Protein AF-A0A7I4YQW4-F1 (afdb_monomer_lite)

Structure (mmCIF, N/CA/C/O backbone):
data_AF-A0A7I4YQW4-F1
#
_entry.id   AF-A0A7I4YQW4-F1
#
loop_
_atom_site.group_PDB
_atom_site.id
_atom_site.type_symbol
_atom_site.label_atom_id
_atom_site.label_alt_id
_atom_site.label_comp_id
_atom_site.label_asym_id
_atom_site.label_entity_id
_atom_site.label_seq_id
_atom_site.pdbx_PDB_ins_code
_atom_site.Cartn_x
_atom_site.Cartn_y
_atom_site.Cartn_z
_atom_site.occupancy
_atom_site.B_iso_or_equiv
_atom_site.auth_seq_id
_atom_site.auth_comp_id
_atom_site.auth_asym_id
_atom_site.auth_atom_id
_atom_site.pdbx_PDB_model_num
ATOM 1 N N . MET A 1 1 ? -18.182 -17.517 -48.035 1.00 50.91 1 MET A N 1
ATOM 2 C CA . MET A 1 1 ? -16.935 -16.968 -47.469 1.00 50.91 1 MET A CA 1
ATOM 3 C C . MET A 1 1 ? -16.771 -17.620 -46.116 1.00 50.91 1 MET A C 1
ATOM 5 O O . MET A 1 1 ? -17.576 -17.350 -45.236 1.00 50.91 1 MET A O 1
ATOM 9 N N . GLU A 1 2 ? -15.862 -18.582 -46.012 1.00 59.91 2 GLU A N 1
ATOM 10 C CA . GLU A 1 2 ? -15.669 -19.365 -44.791 1.00 59.91 2 GLU A CA 1
ATOM 11 C C . GLU A 1 2 ? -14.826 -18.542 -43.813 1.00 59.91 2 GLU A C 1
ATOM 13 O O . GLU A 1 2 ? -13.668 -18.233 -44.095 1.00 59.91 2 GLU A O 1
ATOM 18 N N . GLU A 1 3 ? -15.416 -18.113 -42.694 1.00 64.88 3 GLU A N 1
ATOM 19 C CA . GLU A 1 3 ? -14.637 -17.549 -41.592 1.00 64.88 3 GLU A CA 1
ATOM 20 C C . GLU A 1 3 ? -13.684 -18.644 -41.092 1.00 64.88 3 GLU A C 1
ATOM 22 O O . GLU A 1 3 ? -14.117 -19.727 -40.696 1.00 64.88 3 GLU A O 1
ATOM 27 N N . SER A 1 4 ? -12.372 -18.392 -41.144 1.00 76.56 4 SER A N 1
ATOM 28 C CA . SER A 1 4 ? -11.372 -19.343 -40.653 1.00 76.56 4 SER A CA 1
ATOM 29 C C . SER A 1 4 ? -11.652 -19.667 -39.183 1.00 76.56 4 SER A C 1
ATOM 31 O O . SER A 1 4 ? -11.997 -18.773 -38.413 1.00 76.56 4 SER A O 1
ATOM 33 N N . GLY A 1 5 ? -11.470 -20.921 -38.751 1.00 77.75 5 GLY A N 1
ATOM 34 C CA . GLY A 1 5 ? -11.775 -21.337 -37.370 1.00 77.75 5 GLY A CA 1
ATOM 35 C C . GLY A 1 5 ? -11.110 -20.473 -36.283 1.00 77.75 5 GLY A C 1
ATOM 36 O O . GLY A 1 5 ? -11.650 -20.315 -35.191 1.00 77.75 5 GLY A O 1
ATOM 37 N N . SER A 1 6 ? -9.989 -19.824 -36.611 1.00 75.06 6 SER A N 1
ATOM 38 C CA . SER A 1 6 ? -9.320 -18.815 -35.781 1.00 75.06 6 SER A CA 1
ATOM 39 C C . SER A 1 6 ? -10.154 -17.549 -35.527 1.00 75.06 6 SER A C 1
ATOM 41 O O . SER A 1 6 ? -10.113 -17.003 -34.427 1.00 75.06 6 SER A O 1
ATOM 43 N N . GLN A 1 7 ? -10.935 -17.088 -36.506 1.00 79.69 7 GLN A N 1
ATOM 44 C CA . GLN A 1 7 ? -11.809 -15.918 -36.374 1.00 79.69 7 GLN A CA 1
ATOM 45 C C . GLN A 1 7 ? -13.004 -16.215 -35.470 1.00 79.69 7 GLN A C 1
ATOM 47 O O . GLN A 1 7 ? -13.362 -15.384 -34.636 1.00 79.69 7 GLN A O 1
ATOM 52 N N . ILE A 1 8 ? -13.561 -17.423 -35.565 1.00 85.44 8 ILE A N 1
ATOM 53 C CA . ILE A 1 8 ? -14.645 -17.883 -34.689 1.00 85.44 8 ILE A CA 1
ATOM 54 C C . ILE A 1 8 ? -14.143 -17.972 -33.243 1.00 85.44 8 ILE A C 1
ATOM 56 O O . ILE A 1 8 ? -14.803 -17.481 -32.328 1.00 85.44 8 ILE A O 1
ATOM 60 N N . LEU A 1 9 ? -12.936 -18.514 -33.035 1.00 83.62 9 LEU A N 1
ATOM 61 C CA . LEU A 1 9 ? -12.317 -18.585 -31.709 1.00 83.62 9 LEU A CA 1
ATOM 62 C C . LEU A 1 9 ? -12.083 -17.192 -31.107 1.00 83.62 9 LEU A C 1
ATOM 64 O O . LEU A 1 9 ? -12.378 -16.970 -29.936 1.00 83.62 9 LEU A O 1
ATOM 68 N N . MET A 1 10 ? -11.603 -16.240 -31.913 1.00 84.81 10 MET A N 1
ATOM 69 C CA . MET A 1 10 ? -11.391 -14.855 -31.482 1.00 84.81 10 MET A CA 1
ATOM 70 C C . MET A 1 10 ? -12.702 -14.150 -31.128 1.00 84.81 10 MET A C 1
ATOM 72 O O . MET A 1 10 ? -12.760 -13.463 -30.112 1.00 84.81 10 MET A O 1
ATOM 76 N N . ARG A 1 11 ? -13.766 -14.356 -31.914 1.00 84.62 11 ARG A N 1
ATOM 77 C CA . ARG A 1 11 ? -15.108 -13.816 -31.637 1.00 84.62 11 ARG A CA 1
ATOM 78 C C . ARG A 1 11 ? -15.682 -14.381 -30.340 1.00 84.62 11 ARG A C 1
ATOM 80 O O . ARG A 1 11 ? -16.186 -13.616 -29.522 1.00 84.62 11 ARG A O 1
ATOM 87 N N . LEU A 1 12 ? -15.560 -15.692 -30.129 1.00 86.75 12 LEU A N 1
ATOM 88 C CA . LEU A 1 12 ? -16.015 -16.359 -28.906 1.00 86.75 12 LEU A CA 1
ATOM 89 C C . LEU A 1 12 ? -15.220 -15.898 -27.681 1.00 86.75 12 LEU A C 1
ATOM 91 O O . LEU A 1 12 ? -15.809 -15.633 -26.637 1.00 86.75 12 LEU A O 1
ATOM 95 N N . LEU A 1 13 ? -13.902 -15.721 -27.810 1.00 87.94 13 LEU A N 1
ATOM 96 C CA . LEU A 1 13 ? -13.067 -15.179 -26.738 1.00 87.94 13 LEU A CA 1
ATOM 97 C C . LEU A 1 13 ? -13.445 -13.725 -26.416 1.00 87.94 13 LEU A C 1
ATOM 99 O O . LEU A 1 13 ? -13.569 -13.373 -25.244 1.00 87.94 13 LEU A O 1
ATOM 103 N N . GLN A 1 14 ? -13.692 -12.895 -27.436 1.00 87.25 14 GLN A N 1
ATOM 104 C CA . GLN A 1 14 ? -14.172 -11.520 -27.258 1.00 87.25 14 GLN A CA 1
ATOM 105 C C . GLN A 1 14 ? -15.537 -11.477 -26.559 1.00 87.25 14 GLN A C 1
ATOM 107 O O . GLN A 1 14 ? -15.736 -10.661 -25.660 1.00 87.25 14 GLN A O 1
ATOM 112 N N . GLN A 1 15 ? -16.462 -12.367 -26.936 1.00 85.69 15 GLN A N 1
ATOM 113 C CA . GLN A 1 15 ? -17.778 -12.488 -26.304 1.00 85.69 15 GLN A CA 1
ATOM 114 C C . GLN A 1 15 ? -17.673 -12.962 -24.850 1.00 85.69 15 GLN A C 1
ATOM 116 O O . GLN A 1 15 ? -18.337 -12.393 -23.986 1.00 85.69 15 GLN A O 1
ATOM 121 N N . GLN A 1 16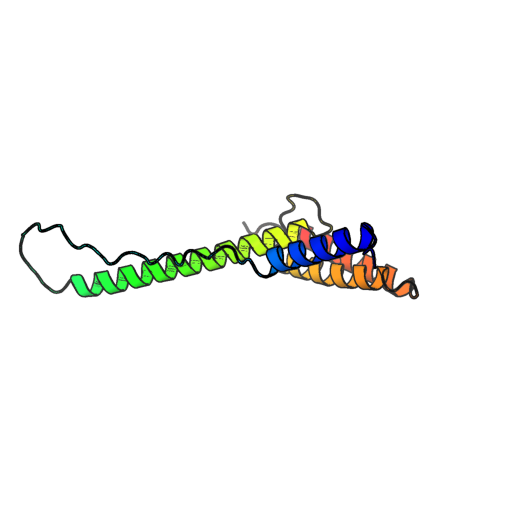 ? -16.804 -13.933 -24.556 1.00 82.88 16 GLN A N 1
ATOM 122 C CA . GLN A 1 16 ? -16.545 -14.411 -23.197 1.00 82.88 16 GLN A CA 1
ATOM 123 C C . GLN A 1 16 ? -15.969 -13.290 -22.321 1.00 82.88 16 GLN A C 1
ATOM 125 O O . GLN A 1 16 ? -16.444 -13.076 -21.208 1.00 82.88 16 GLN A O 1
ATOM 130 N N . LEU A 1 17 ? -14.996 -12.525 -22.833 1.00 83.25 17 LEU A N 1
ATOM 131 C CA . LEU A 1 17 ? -14.395 -11.410 -22.099 1.00 83.25 17 LEU A CA 1
ATOM 132 C C . LEU A 1 17 ? -15.436 -10.320 -21.806 1.00 83.25 17 LEU A C 1
ATOM 134 O O . LEU A 1 17 ? -15.543 -9.845 -20.674 1.00 83.25 17 LEU A O 1
ATOM 138 N N . LEU A 1 18 ? -16.264 -9.978 -22.798 1.00 79.31 18 LEU A N 1
ATOM 139 C CA . LEU A 1 18 ? -17.353 -9.018 -22.634 1.00 79.31 18 LEU A CA 1
ATOM 140 C C . LEU A 1 18 ? -18.381 -9.512 -21.606 1.00 79.31 18 LEU A C 1
ATOM 142 O O . LEU A 1 18 ? -18.788 -8.741 -20.742 1.00 79.31 18 LEU A O 1
ATOM 146 N N . PHE A 1 19 ? -18.736 -10.800 -21.633 1.00 78.50 19 PHE A N 1
ATOM 147 C CA . PHE A 1 19 ? -19.634 -11.408 -20.653 1.00 78.50 19 PHE A CA 1
ATOM 148 C C . PHE A 1 19 ? -19.034 -11.394 -19.243 1.00 78.50 19 PHE A C 1
ATOM 150 O O . PHE A 1 19 ? -19.755 -11.093 -18.301 1.00 78.50 19 PHE A O 1
ATOM 157 N N . THR A 1 20 ? -17.727 -11.624 -19.074 1.00 73.56 20 THR A N 1
ATOM 158 C CA . THR A 1 20 ? -17.067 -11.547 -17.754 1.00 73.56 20 THR A CA 1
ATOM 159 C C . THR A 1 20 ? -16.947 -10.125 -17.205 1.00 73.56 20 THR A C 1
ATOM 161 O O . THR A 1 20 ? -16.962 -9.941 -15.991 1.00 73.56 20 THR A O 1
ATOM 164 N N . MET A 1 21 ? -16.860 -9.115 -18.077 1.00 70.00 21 MET A N 1
ATOM 165 C CA . MET A 1 21 ? -16.722 -7.712 -17.671 1.00 70.00 21 MET A CA 1
ATOM 166 C C . MET A 1 21 ? -18.077 -7.007 -17.486 1.00 70.00 21 MET A C 1
ATOM 168 O O . MET A 1 21 ? -18.184 -6.111 -16.649 1.00 70.00 21 MET A O 1
ATOM 172 N N . PHE A 1 22 ? -19.116 -7.409 -18.233 1.00 64.81 22 PHE A N 1
ATOM 173 C CA . PHE A 1 22 ? -20.476 -6.858 -18.125 1.00 64.81 22 PHE A CA 1
ATOM 174 C C . PHE A 1 22 ? -21.419 -7.680 -17.243 1.00 64.81 22 PHE A C 1
ATOM 176 O O . PHE A 1 22 ? -22.369 -7.113 -16.702 1.00 64.81 22 PHE A O 1
ATOM 183 N N . SER A 1 23 ? -21.153 -8.970 -17.018 1.00 57.34 23 SER A N 1
ATOM 184 C CA . SER A 1 23 ? -21.858 -9.740 -15.988 1.00 57.34 23 SER A CA 1
ATOM 185 C C . SER A 1 23 ? -21.255 -9.407 -14.635 1.00 57.34 23 SER A C 1
ATOM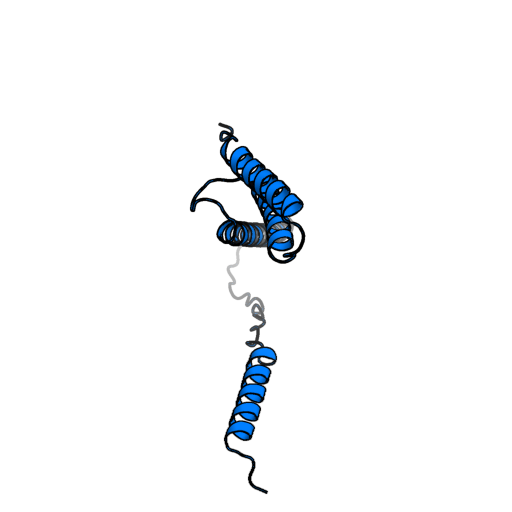 187 O O . SER A 1 23 ? -20.460 -10.152 -14.064 1.00 57.34 23 SER A O 1
ATOM 189 N N . ARG A 1 24 ? -21.661 -8.255 -14.098 1.00 57.31 24 ARG A N 1
ATOM 190 C CA . ARG A 1 24 ? -21.645 -8.071 -12.651 1.00 57.31 24 ARG A CA 1
ATOM 191 C C . ARG A 1 24 ? -22.351 -9.286 -12.043 1.00 57.31 24 ARG A C 1
ATOM 193 O O . ARG A 1 24 ? -23.477 -9.568 -12.457 1.00 57.31 24 ARG A O 1
ATOM 200 N N . PRO A 1 25 ? -21.769 -9.985 -11.055 1.00 45.97 25 PRO A N 1
ATOM 201 C CA . PRO A 1 25 ? -22.609 -10.765 -10.170 1.00 45.97 25 PRO A CA 1
ATOM 202 C C . PRO A 1 25 ? -23.620 -9.773 -9.602 1.00 45.97 25 PRO A C 1
ATOM 204 O O . PRO A 1 25 ? -23.223 -8.740 -9.056 1.00 45.97 25 PRO A O 1
ATOM 207 N N . GLU A 1 26 ? -24.904 -10.048 -9.828 1.00 43.31 26 GLU A N 1
ATOM 208 C CA . GLU A 1 26 ? -26.018 -9.428 -9.125 1.00 43.31 26 GLU A CA 1
ATOM 209 C C . GLU A 1 26 ? -25.589 -9.253 -7.669 1.00 43.31 26 GLU A C 1
ATOM 211 O O . GLU A 1 26 ? -25.537 -10.210 -6.888 1.00 43.31 26 GLU A O 1
ATOM 216 N N . LEU A 1 27 ? -25.217 -8.024 -7.306 1.00 41.72 27 LEU A N 1
ATOM 217 C CA . LEU A 1 27 ? -25.208 -7.630 -5.918 1.00 41.72 27 LEU A CA 1
ATOM 218 C C . LEU A 1 27 ? -26.666 -7.781 -5.533 1.00 41.72 27 LEU A C 1
ATOM 220 O O . LEU A 1 27 ? -27.480 -6.911 -5.839 1.00 41.72 27 LEU A O 1
ATOM 224 N N . LYS A 1 28 ? -26.988 -8.911 -4.895 1.00 40.97 28 LYS A N 1
ATOM 225 C CA . LYS A 1 28 ? -28.147 -9.017 -4.028 1.00 40.97 28 LYS A CA 1
ATOM 226 C C . LYS A 1 28 ? -28.058 -7.800 -3.125 1.00 40.97 28 LYS A C 1
ATOM 228 O O . LYS A 1 28 ? -27.321 -7.784 -2.140 1.00 40.97 28 LYS A O 1
ATOM 233 N N . VAL A 1 29 ? -28.789 -6.758 -3.504 1.00 45.03 29 VAL A N 1
ATOM 234 C CA . VAL A 1 29 ? -29.285 -5.770 -2.574 1.00 45.03 29 VAL A CA 1
ATOM 235 C C . VAL A 1 29 ? -30.034 -6.630 -1.579 1.00 45.03 29 VAL A C 1
ATOM 237 O O . VAL A 1 29 ? -31.134 -7.105 -1.863 1.00 45.03 29 VAL A O 1
ATOM 240 N N . ASN A 1 30 ? -29.390 -6.923 -0.450 1.00 32.50 30 ASN A N 1
ATOM 241 C CA . ASN A 1 30 ? -30.109 -7.338 0.731 1.00 32.50 30 ASN A CA 1
ATOM 242 C C . ASN A 1 30 ? -31.052 -6.172 1.013 1.00 32.50 30 ASN A C 1
ATOM 244 O O . ASN A 1 30 ? -30.683 -5.170 1.623 1.00 32.50 30 ASN A O 1
ATOM 248 N N . ARG A 1 31 ? -32.267 -6.283 0.468 1.00 46.25 31 ARG A N 1
ATOM 249 C CA . ARG A 1 31 ? -33.456 -5.728 1.082 1.00 46.25 31 ARG A CA 1
ATOM 250 C C . ARG A 1 31 ? -33.470 -6.351 2.465 1.00 46.25 31 ARG A C 1
ATOM 252 O O . ARG A 1 31 ? -33.940 -7.471 2.637 1.00 46.25 31 ARG A O 1
ATOM 259 N N . GLU A 1 32 ? -32.856 -5.649 3.411 1.00 36.84 32 GLU A N 1
ATOM 260 C CA . GLU A 1 32 ? -33.122 -5.875 4.819 1.00 36.84 32 GLU A CA 1
ATOM 261 C C . GLU A 1 32 ? -34.647 -5.893 4.964 1.00 36.84 32 GLU A C 1
ATOM 263 O O . GLU A 1 32 ? -35.310 -4.943 4.525 1.00 36.84 32 GLU A O 1
ATOM 268 N N . PRO A 1 33 ? -35.219 -6.995 5.464 1.00 44.66 33 PRO A N 1
ATOM 269 C CA . PRO A 1 33 ? -36.652 -7.132 5.557 1.00 44.66 33 PRO A CA 1
ATOM 270 C C . PRO A 1 33 ? -37.194 -6.077 6.515 1.00 44.66 33 PRO A C 1
ATOM 272 O O . PRO A 1 33 ? -36.618 -5.777 7.566 1.00 44.66 33 PRO A O 1
ATOM 275 N N . GLU A 1 34 ? -38.338 -5.528 6.119 1.00 43.47 34 GLU A N 1
ATOM 276 C CA . GLU A 1 34 ? -39.245 -4.847 7.018 1.00 43.47 34 GLU A CA 1
ATOM 277 C C . GLU A 1 34 ? -39.362 -5.595 8.348 1.00 43.47 34 GLU A C 1
ATOM 279 O O . GLU A 1 34 ? -39.445 -6.824 8.424 1.00 43.47 34 GLU A O 1
ATOM 284 N N . ARG A 1 35 ? -39.357 -4.806 9.415 1.00 49.53 35 ARG A N 1
ATOM 285 C CA . ARG A 1 35 ? -39.474 -5.266 10.789 1.00 49.53 35 ARG A CA 1
ATOM 286 C C . ARG A 1 35 ? -40.876 -5.839 10.989 1.00 49.53 35 ARG A C 1
ATOM 288 O O . ARG A 1 35 ? -41.819 -5.081 11.186 1.00 49.53 35 ARG A O 1
ATOM 295 N N . LEU A 1 36 ? -40.999 -7.162 11.010 1.00 40.28 36 LEU A N 1
ATOM 296 C CA . LEU A 1 36 ? -42.155 -7.822 11.610 1.00 40.28 36 LEU A CA 1
ATOM 297 C C . LEU A 1 36 ? -42.042 -7.716 13.136 1.00 40.28 36 LEU A C 1
ATOM 299 O O . LEU A 1 36 ? -41.380 -8.509 13.804 1.00 40.28 36 LEU A O 1
ATOM 303 N N . ASP A 1 37 ? -42.674 -6.671 13.665 1.00 46.59 37 ASP A N 1
ATOM 304 C CA . ASP A 1 37 ? -43.064 -6.554 15.064 1.00 46.59 37 ASP A CA 1
ATOM 305 C C . ASP A 1 37 ? -44.285 -7.449 15.314 1.00 46.59 37 ASP A C 1
ATOM 307 O O . ASP A 1 37 ? -45.428 -7.051 15.108 1.00 46.59 37 ASP A O 1
ATOM 311 N N . THR A 1 38 ? -44.049 -8.685 15.748 1.00 45.44 38 THR A N 1
ATOM 312 C CA . THR A 1 38 ? -45.087 -9.512 16.375 1.00 45.44 38 THR A CA 1
ATOM 313 C C . THR A 1 38 ? -44.515 -10.171 17.616 1.00 45.44 38 THR A C 1
ATOM 315 O O . THR A 1 38 ? -43.900 -11.233 17.564 1.00 45.44 38 THR A O 1
ATOM 318 N N . GLY A 1 39 ? -44.719 -9.508 18.752 1.00 37.16 39 GLY A N 1
ATOM 319 C CA . GLY A 1 39 ? -44.330 -10.001 20.066 1.00 37.16 39 GLY A CA 1
ATOM 320 C C . GLY A 1 39 ? -44.968 -9.184 21.180 1.00 37.16 39 GLY A C 1
ATOM 321 O O . GLY A 1 39 ? -44.274 -8.597 22.004 1.00 37.16 39 GLY A O 1
ATOM 322 N N . GLN A 1 40 ? -46.302 -9.130 21.202 1.00 49.12 40 GLN A N 1
ATOM 323 C CA . GLN A 1 40 ? -47.058 -8.608 22.336 1.00 49.12 40 GLN A CA 1
ATOM 324 C C . GLN A 1 40 ? -46.680 -9.371 23.618 1.00 49.12 40 GLN A C 1
ATOM 326 O O . GLN A 1 40 ? -47.042 -10.532 23.795 1.00 49.12 40 GLN A O 1
ATOM 331 N N . ARG A 1 41 ? -46.041 -8.695 24.575 1.00 40.22 41 ARG A N 1
ATOM 332 C CA . ARG A 1 41 ? -46.226 -8.987 26.002 1.00 40.22 41 ARG A CA 1
ATOM 333 C C . ARG A 1 41 ? -46.499 -7.682 26.739 1.00 40.22 41 ARG A C 1
ATOM 335 O O . ARG A 1 41 ? -45.606 -6.881 26.992 1.00 40.22 41 ARG A O 1
ATOM 342 N N . LYS A 1 42 ? -47.783 -7.487 27.053 1.00 47.62 42 LYS A N 1
ATOM 343 C CA . LYS A 1 42 ? -48.300 -6.473 27.977 1.00 47.62 42 LYS A CA 1
ATOM 344 C C . LYS A 1 42 ? -47.553 -6.547 29.315 1.00 47.62 42 LYS A C 1
ATOM 346 O O . LYS A 1 42 ? -47.682 -7.551 30.010 1.00 47.62 42 LYS A O 1
ATOM 351 N N . LYS A 1 43 ? -46.889 -5.457 29.713 1.00 39.72 43 LYS A N 1
ATOM 352 C CA . LYS A 1 43 ? -46.974 -4.903 31.077 1.00 39.72 43 LYS A CA 1
ATOM 353 C C . LYS A 1 43 ? -46.383 -3.483 31.130 1.00 39.72 43 LYS A C 1
ATOM 355 O O . LYS A 1 43 ? -45.192 -3.317 30.914 1.00 39.72 43 LYS A O 1
ATOM 360 N N . SER A 1 44 ? -47.278 -2.520 31.372 1.00 41.62 44 SER A N 1
ATOM 361 C CA . SER A 1 44 ? -47.133 -1.263 32.139 1.00 41.62 44 SER A CA 1
ATOM 362 C C . SER A 1 44 ? -45.876 -0.375 31.979 1.00 41.62 44 SER A C 1
ATOM 364 O O . SER A 1 44 ? -44.760 -0.809 32.232 1.00 41.62 44 SER A O 1
ATOM 366 N N . GLU A 1 45 ? -46.146 0.898 31.649 1.00 44.69 45 GLU A N 1
ATOM 367 C CA . GLU A 1 45 ? -45.379 2.169 31.754 1.00 44.69 45 GLU A CA 1
ATOM 368 C C . GLU A 1 45 ? -44.270 2.290 32.837 1.00 44.69 45 GLU A C 1
ATOM 370 O O . GLU A 1 45 ? -44.314 1.538 33.810 1.00 44.69 45 GLU A O 1
ATOM 375 N N . PRO A 1 46 ? -43.287 3.236 32.733 1.00 44.50 46 PRO A N 1
ATOM 376 C CA . PRO A 1 46 ? -43.423 4.594 32.176 1.00 44.50 46 PRO A CA 1
ATOM 377 C C . PRO A 1 46 ? -42.395 5.045 31.115 1.00 44.50 46 PRO A C 1
ATOM 379 O O . PRO A 1 46 ? -41.412 4.384 30.773 1.00 44.50 46 PRO A O 1
ATOM 382 N N . THR A 1 47 ? -42.686 6.224 30.575 1.00 52.09 47 THR A N 1
ATOM 383 C CA . THR A 1 47 ? -42.600 6.624 29.165 1.00 52.09 47 THR A CA 1
ATOM 384 C C . THR A 1 47 ? -41.374 7.477 28.810 1.00 52.09 47 THR A C 1
ATOM 386 O O . THR A 1 47 ? -41.343 8.085 27.751 1.00 52.09 47 THR A O 1
ATOM 389 N N . GLU A 1 48 ? -40.307 7.476 29.615 1.00 50.00 48 GLU A N 1
ATOM 390 C CA . GLU A 1 48 ? -39.131 8.349 29.381 1.00 50.00 48 GLU A CA 1
ATOM 391 C C . GLU A 1 48 ? -37.850 7.615 28.935 1.00 50.00 48 GLU A C 1
ATOM 393 O O . GLU A 1 48 ? -36.847 8.230 28.568 1.00 50.00 48 GLU A O 1
ATOM 398 N N . ARG A 1 49 ? -37.834 6.274 28.945 1.00 50.00 49 ARG A N 1
ATOM 399 C CA . ARG A 1 49 ? -36.611 5.490 28.652 1.00 50.00 49 ARG A CA 1
ATOM 400 C C . ARG A 1 49 ? -36.456 5.069 27.185 1.00 50.00 49 ARG A C 1
ATOM 402 O O . ARG A 1 49 ? -35.366 4.657 26.784 1.00 50.00 49 ARG A O 1
ATOM 409 N N . LYS A 1 50 ? -37.516 5.171 26.375 1.00 50.72 50 LYS A N 1
ATOM 410 C CA . LYS A 1 50 ? -37.555 4.655 24.991 1.00 50.72 50 LYS A CA 1
ATOM 411 C C . LYS A 1 50 ? -36.813 5.539 23.979 1.00 50.72 50 LYS A C 1
ATOM 413 O O . LYS A 1 50 ? -36.233 5.018 23.030 1.00 50.72 50 LYS A O 1
ATOM 418 N N . GLU A 1 51 ? -36.737 6.847 24.202 1.00 52.84 51 GLU A N 1
ATOM 419 C CA . GLU A 1 51 ? -36.006 7.754 23.299 1.00 52.84 51 GLU A CA 1
ATOM 420 C C . GLU A 1 51 ? -34.483 7.617 23.447 1.00 52.84 51 GLU A C 1
ATOM 422 O O . GLU A 1 51 ? -33.742 7.608 22.458 1.00 52.84 51 GLU A O 1
ATOM 427 N N . LYS A 1 52 ? -34.002 7.381 24.677 1.00 54.22 52 LYS A N 1
ATOM 428 C CA . LYS A 1 52 ? -32.577 7.131 24.954 1.00 54.22 52 LYS A CA 1
ATOM 429 C C . LYS A 1 52 ? -32.076 5.829 24.307 1.00 54.22 52 LYS A C 1
ATOM 431 O O . LYS A 1 52 ? -30.916 5.765 23.892 1.00 54.22 52 LYS A O 1
ATOM 436 N N . SER A 1 53 ? -32.928 4.807 24.161 1.00 61.16 53 SER A N 1
ATOM 437 C CA . SER A 1 53 ? -32.543 3.507 23.585 1.00 61.16 53 SER A CA 1
ATOM 438 C C . SER A 1 53 ? -32.472 3.515 22.053 1.00 61.16 53 SER A C 1
ATOM 440 O O . SER A 1 53 ? -31.552 2.920 21.490 1.00 61.16 53 SER A O 1
ATOM 442 N N . ALA A 1 54 ? -33.356 4.251 21.368 1.00 64.56 54 ALA A N 1
ATOM 443 C CA . ALA A 1 54 ? -33.293 4.420 19.914 1.00 64.56 54 ALA A CA 1
ATOM 444 C C . ALA A 1 54 ? -32.016 5.167 19.485 1.00 64.56 54 ALA A C 1
ATOM 446 O O . ALA A 1 54 ? -31.331 4.751 18.547 1.00 64.56 54 ALA A O 1
ATOM 447 N N . GLY A 1 55 ? -31.642 6.222 20.221 1.00 70.81 55 GLY A N 1
ATOM 448 C CA . GLY A 1 55 ? -30.383 6.938 20.008 1.00 70.81 55 GLY A CA 1
ATOM 449 C C . GLY A 1 55 ? -29.142 6.088 20.308 1.00 70.81 55 GLY A C 1
ATOM 450 O O . GLY A 1 55 ? -28.128 6.233 19.627 1.00 70.81 55 GLY A O 1
ATOM 451 N N . SER A 1 56 ? -29.215 5.190 21.296 1.00 77.88 56 SER A N 1
ATOM 452 C CA . SER A 1 56 ? -28.140 4.239 21.618 1.00 77.88 56 SER A CA 1
ATOM 453 C C . SER A 1 56 ? -27.967 3.174 20.526 1.00 77.88 56 SER A C 1
ATOM 455 O O . SER A 1 56 ? -26.849 2.912 20.082 1.00 77.88 56 SER A O 1
ATOM 457 N N . ARG A 1 57 ? -29.071 2.628 20.001 1.00 80.19 57 ARG A N 1
ATOM 458 C CA . ARG A 1 57 ? -29.051 1.641 18.913 1.00 80.19 57 ARG A CA 1
ATOM 459 C C . ARG A 1 57 ? -28.478 2.217 17.615 1.00 80.19 57 ARG A C 1
ATOM 461 O O . ARG A 1 57 ? -27.585 1.609 17.037 1.00 80.19 57 ARG A O 1
ATOM 468 N N . ARG A 1 58 ? -28.894 3.425 17.213 1.00 86.62 58 ARG A N 1
ATOM 469 C CA . ARG A 1 58 ? -28.335 4.119 16.032 1.00 86.62 58 ARG A CA 1
ATOM 470 C C . ARG A 1 58 ? -26.831 4.381 16.163 1.00 86.62 58 ARG A C 1
ATOM 472 O O . ARG A 1 58 ? -26.095 4.215 15.194 1.00 86.62 58 ARG A O 1
ATOM 479 N N . ARG A 1 59 ? -26.368 4.757 17.363 1.00 91.12 59 ARG A N 1
ATOM 480 C CA . ARG A 1 59 ? -24.937 4.922 17.672 1.00 91.12 59 ARG A CA 1
ATOM 481 C C . ARG A 1 59 ? -24.180 3.596 17.590 1.00 91.12 59 ARG A C 1
ATOM 483 O O . ARG A 1 59 ? -23.120 3.546 16.980 1.00 91.12 59 ARG A O 1
ATOM 490 N N . SER A 1 60 ? -24.735 2.523 18.151 1.00 92.81 60 SER A N 1
ATOM 491 C CA . SER A 1 60 ? -24.146 1.181 18.070 1.00 92.81 60 SER A CA 1
ATOM 492 C C . SER A 1 60 ? -24.011 0.702 16.618 1.00 92.81 60 SER A C 1
ATOM 494 O O . SER A 1 60 ? -22.938 0.258 16.213 1.00 92.81 60 SER A O 1
ATOM 496 N N . GLU A 1 61 ? -25.055 0.887 15.807 1.00 93.75 61 GLU A N 1
ATOM 497 C CA . GLU A 1 61 ? -25.050 0.568 14.375 1.00 93.75 61 GLU A CA 1
ATOM 498 C C . GLU A 1 61 ? -24.014 1.408 13.607 1.00 93.75 61 GLU A C 1
ATOM 500 O O . GLU A 1 61 ? -23.275 0.875 12.780 1.00 93.75 61 GLU A O 1
ATOM 505 N N . ALA A 1 62 ? -23.899 2.707 13.902 1.00 94.62 62 ALA A N 1
ATOM 506 C CA . ALA A 1 62 ? -22.875 3.567 13.307 1.00 94.62 62 ALA A CA 1
ATOM 507 C C . ALA A 1 62 ? -21.450 3.122 13.679 1.00 94.62 62 ALA A C 1
ATOM 509 O O . ALA A 1 62 ? -20.597 3.006 12.801 1.00 94.62 62 ALA A O 1
ATOM 510 N N . ASN A 1 63 ? -21.209 2.788 14.948 1.00 97.38 63 ASN A N 1
ATOM 511 C CA . ASN A 1 63 ? -19.915 2.290 15.414 1.00 97.38 63 ASN A CA 1
ATOM 512 C C . ASN A 1 63 ? -19.570 0.923 14.808 1.00 97.38 63 ASN A C 1
ATOM 514 O O . ASN A 1 63 ? -18.405 0.637 14.547 1.00 97.38 63 ASN A O 1
ATOM 518 N N . ALA A 1 64 ? -20.562 0.055 14.585 1.00 97.38 64 ALA A N 1
ATOM 519 C CA . ALA A 1 64 ? -20.357 -1.207 13.880 1.00 97.38 64 ALA A CA 1
ATOM 520 C C . ALA A 1 64 ? -19.920 -0.969 12.427 1.00 97.38 64 ALA A C 1
ATOM 522 O O . ALA A 1 64 ? -18.939 -1.562 11.985 1.00 97.38 64 ALA A O 1
ATOM 523 N N . ARG A 1 65 ? -20.577 -0.043 11.715 1.00 97.81 65 ARG A N 1
ATOM 524 C CA . ARG A 1 65 ? -20.178 0.340 10.350 1.00 97.81 65 ARG A CA 1
ATOM 525 C C . ARG A 1 65 ? -18.758 0.895 10.297 1.00 97.81 65 ARG A C 1
ATOM 527 O O . ARG A 1 65 ? -17.985 0.484 9.438 1.00 97.81 65 ARG A O 1
ATOM 534 N N . GLU A 1 66 ? -18.403 1.782 11.224 1.00 97.88 66 GLU A N 1
ATOM 535 C CA . GLU A 1 66 ? -17.058 2.361 11.260 1.00 97.88 66 GLU A CA 1
ATOM 536 C C . GLU A 1 66 ? -15.990 1.309 11.574 1.00 97.88 66 GLU A C 1
ATOM 538 O O . GLU A 1 66 ? -14.947 1.280 10.927 1.00 97.88 66 GLU A O 1
ATOM 543 N N . ARG A 1 67 ? -16.271 0.373 12.491 1.00 98.19 67 ARG A N 1
ATOM 544 C CA . ARG A 1 67 ? -15.377 -0.768 12.739 1.00 98.19 67 ARG A CA 1
ATOM 545 C C . ARG A 1 67 ? -15.163 -1.605 11.482 1.00 98.19 67 ARG A C 1
ATOM 547 O O . ARG A 1 67 ? -14.014 -1.877 11.157 1.00 98.19 67 ARG A O 1
ATOM 554 N N . ASN A 1 68 ? -16.226 -1.943 10.753 1.00 98.06 68 ASN A N 1
ATOM 555 C CA . ASN A 1 68 ? -16.108 -2.697 9.501 1.00 98.06 68 ASN A CA 1
ATOM 556 C C . ASN A 1 68 ? -15.291 -1.926 8.453 1.00 98.06 68 ASN A C 1
ATOM 558 O O . ASN A 1 68 ? -14.442 -2.507 7.782 1.00 98.06 68 ASN A O 1
ATOM 562 N N . ARG A 1 69 ? -15.491 -0.607 8.339 1.00 98.31 69 ARG A N 1
ATOM 563 C CA . ARG A 1 69 ? -14.708 0.250 7.436 1.00 98.31 69 ARG A CA 1
ATOM 564 C C . ARG A 1 69 ? -13.219 0.239 7.796 1.00 98.31 69 ARG A C 1
ATOM 566 O O . ARG A 1 69 ? -12.371 0.136 6.913 1.00 98.31 69 ARG A O 1
ATOM 573 N N . VAL A 1 70 ? -12.895 0.340 9.087 1.00 98.06 70 VAL A N 1
ATOM 574 C CA . VAL A 1 70 ? -11.510 0.321 9.584 1.00 98.06 70 VAL A CA 1
ATOM 575 C C . VAL A 1 70 ? -10.874 -1.065 9.444 1.00 98.06 70 VAL A C 1
ATOM 577 O O . VAL A 1 70 ? -9.692 -1.134 9.112 1.00 98.06 70 VAL A O 1
ATOM 580 N N . GLN A 1 71 ? -11.633 -2.147 9.647 1.00 97.75 71 GLN A N 1
ATOM 581 C CA . GLN A 1 71 ? -11.184 -3.522 9.395 1.00 97.75 71 GLN A CA 1
ATOM 582 C C . GLN A 1 71 ? -10.832 -3.721 7.922 1.00 97.75 71 GLN A C 1
ATOM 584 O O . GLN A 1 71 ? -9.702 -4.087 7.628 1.00 97.75 71 GLN A O 1
ATOM 589 N N . HIS A 1 72 ? -11.729 -3.337 7.010 1.00 97.94 72 HIS A N 1
ATOM 590 C CA . HIS A 1 72 ? -11.475 -3.397 5.570 1.00 97.94 72 HIS A CA 1
ATOM 591 C C . HIS A 1 72 ? -10.205 -2.621 5.186 1.00 97.94 72 HIS A C 1
ATOM 593 O O . HIS A 1 72 ? -9.384 -3.096 4.405 1.00 97.94 72 HIS A O 1
ATOM 599 N N . LEU A 1 73 ? -10.002 -1.426 5.754 1.00 97.62 73 LEU A N 1
ATOM 600 C CA . LEU A 1 73 ? -8.770 -0.667 5.535 1.00 97.62 73 LEU A CA 1
ATOM 601 C C . LEU A 1 73 ? -7.534 -1.427 6.045 1.00 97.62 73 LEU A C 1
ATOM 603 O O . LEU A 1 73 ? -6.490 -1.385 5.401 1.00 97.62 73 LEU A O 1
ATOM 607 N N . GLY A 1 74 ? -7.641 -2.105 7.190 1.00 96.38 74 GLY A N 1
ATOM 608 C CA . GLY A 1 74 ? -6.608 -3.004 7.710 1.00 96.38 74 GLY A CA 1
ATOM 609 C C . GLY A 1 74 ? -6.245 -4.101 6.710 1.00 96.38 74 GLY A C 1
ATOM 610 O O . GLY A 1 74 ? -5.075 -4.216 6.354 1.00 96.38 74 GLY A O 1
ATOM 611 N N . ASP A 1 75 ? -7.246 -4.794 6.171 1.00 96.50 75 ASP A N 1
ATOM 612 C CA . ASP A 1 75 ? -7.058 -5.867 5.187 1.00 96.50 75 ASP A CA 1
ATOM 613 C C . ASP A 1 75 ? -6.366 -5.357 3.909 1.00 96.50 75 ASP A C 1
ATOM 615 O O . ASP A 1 75 ? -5.496 -6.023 3.345 1.00 96.50 75 ASP A O 1
ATOM 619 N N . MET A 1 76 ? -6.688 -4.137 3.459 1.00 97.88 76 MET A N 1
ATOM 620 C CA . MET A 1 76 ? -5.999 -3.503 2.326 1.00 97.88 76 MET A CA 1
ATOM 621 C C . MET A 1 76 ? -4.526 -3.200 2.631 1.00 97.88 76 MET A C 1
ATOM 623 O O . MET A 1 76 ? -3.676 -3.365 1.755 1.00 97.88 76 MET A O 1
ATOM 627 N N . PHE A 1 77 ? -4.207 -2.777 3.858 1.00 96.50 77 PHE A N 1
ATOM 628 C CA . PHE A 1 77 ? -2.820 -2.600 4.297 1.00 96.50 77 PHE A CA 1
ATOM 629 C C . PHE A 1 77 ? -2.075 -3.938 4.359 1.00 96.50 77 PHE A C 1
ATOM 631 O O . PHE A 1 77 ? -0.907 -3.994 3.981 1.00 96.50 77 PHE A O 1
ATOM 638 N N . ASP A 1 78 ? -2.731 -5.012 4.798 1.00 94.31 78 ASP A N 1
ATOM 639 C CA . ASP A 1 78 ? -2.148 -6.355 4.810 1.00 94.31 78 ASP A CA 1
ATOM 640 C C . ASP A 1 78 ? -1.883 -6.867 3.392 1.00 94.31 78 ASP A C 1
ATOM 642 O O . ASP A 1 78 ? -0.786 -7.351 3.101 1.00 94.31 78 ASP A O 1
ATOM 646 N N . ARG A 1 79 ? -2.823 -6.641 2.469 1.00 95.94 79 ARG A N 1
ATOM 647 C CA . ARG A 1 79 ? -2.626 -6.935 1.047 1.00 95.94 79 ARG A CA 1
ATOM 648 C C . ARG A 1 79 ? -1.482 -6.120 0.447 1.00 95.94 79 ARG A C 1
ATOM 650 O O . ARG A 1 79 ? -0.682 -6.677 -0.298 1.00 95.94 79 ARG A O 1
ATOM 657 N N . LEU A 1 80 ? -1.361 -4.837 0.792 1.00 96.75 80 LEU A N 1
ATOM 658 C CA . LEU A 1 80 ? -0.229 -4.019 0.358 1.00 96.75 80 LEU A CA 1
ATOM 659 C C . LEU A 1 80 ? 1.095 -4.593 0.877 1.00 96.75 80 LEU A C 1
ATOM 661 O O . LEU A 1 80 ? 2.015 -4.761 0.091 1.00 96.75 80 LEU A O 1
ATOM 665 N N . LYS A 1 81 ? 1.187 -4.965 2.160 1.00 94.88 81 LYS A N 1
ATOM 666 C CA . LYS A 1 81 ? 2.401 -5.584 2.722 1.00 94.88 81 LYS A CA 1
ATOM 667 C C . LYS A 1 81 ? 2.804 -6.862 1.988 1.00 94.88 81 LYS A C 1
ATOM 669 O O . LYS A 1 81 ? 3.992 -7.069 1.782 1.00 94.88 81 LYS A O 1
ATOM 674 N N . SER A 1 82 ? 1.834 -7.678 1.568 1.00 94.19 82 SER A N 1
ATOM 675 C CA . SER A 1 82 ? 2.103 -8.952 0.884 1.00 94.19 82 SER A CA 1
ATOM 676 C C . SER A 1 82 ? 2.819 -8.815 -0.465 1.00 94.19 82 SER A C 1
ATOM 678 O O . SER A 1 82 ? 3.414 -9.781 -0.927 1.00 94.19 82 SER A O 1
ATOM 680 N N . VAL A 1 83 ? 2.774 -7.632 -1.090 1.00 95.88 83 VAL A N 1
ATOM 681 C CA . VAL A 1 83 ? 3.432 -7.365 -2.381 1.00 95.88 83 VAL A CA 1
ATOM 682 C C . VAL A 1 83 ? 4.726 -6.557 -2.247 1.00 95.88 83 VAL A C 1
ATOM 684 O O . VAL A 1 83 ? 5.355 -6.247 -3.255 1.00 95.88 83 VAL A O 1
ATOM 687 N N . LEU A 1 84 ? 5.116 -6.169 -1.028 1.00 95.88 84 LEU A N 1
ATOM 688 C CA . LEU A 1 84 ? 6.347 -5.412 -0.801 1.00 95.88 84 LEU A CA 1
ATOM 689 C C . LEU A 1 84 ? 7.564 -6.343 -0.715 1.00 95.88 84 LEU A C 1
ATOM 691 O O . LEU A 1 84 ? 7.430 -7.473 -0.248 1.00 95.88 84 LEU A O 1
ATOM 695 N N . PRO A 1 85 ? 8.765 -5.859 -1.084 1.00 94.88 85 PRO A N 1
ATOM 696 C CA . PRO A 1 85 ? 10.019 -6.600 -0.958 1.00 94.88 85 PRO A CA 1
ATOM 697 C C . PRO A 1 85 ? 10.491 -6.624 0.507 1.00 94.88 85 PRO A C 1
ATOM 699 O O . PRO A 1 85 ? 11.512 -6.045 0.871 1.00 94.88 85 PRO A O 1
ATOM 702 N N . ILE A 1 86 ? 9.700 -7.250 1.375 1.00 91.44 86 ILE A N 1
ATOM 703 C CA . ILE A 1 86 ? 9.962 -7.440 2.803 1.00 91.44 86 ILE A CA 1
ATOM 704 C C . ILE A 1 86 ? 9.804 -8.920 3.148 1.00 91.44 86 ILE A C 1
ATOM 706 O O . ILE A 1 86 ? 9.087 -9.654 2.472 1.00 91.44 86 ILE A O 1
ATOM 710 N N . GLU A 1 87 ? 10.459 -9.368 4.216 1.00 86.06 87 GLU A N 1
ATOM 711 C CA . GLU A 1 87 ? 10.238 -10.719 4.732 1.00 86.06 87 GLU A CA 1
ATOM 712 C C . GLU A 1 87 ? 8.779 -10.896 5.186 1.00 86.06 87 GLU A C 1
ATOM 714 O O . GLU A 1 87 ? 8.168 -9.992 5.773 1.00 86.06 87 GLU A O 1
ATOM 719 N N . LEU A 1 88 ? 8.233 -12.085 4.923 1.00 76.44 88 LEU A N 1
ATOM 720 C CA . LEU A 1 88 ? 6.899 -12.476 5.370 1.00 76.44 88 LEU A CA 1
ATOM 721 C C . LEU A 1 88 ? 6.820 -12.389 6.905 1.00 76.44 88 LEU A C 1
ATOM 723 O O . LEU A 1 88 ? 7.793 -12.650 7.608 1.00 76.44 88 LEU A O 1
ATOM 727 N N . ASP A 1 89 ? 5.663 -11.976 7.420 1.00 77.81 89 ASP A N 1
ATOM 728 C CA . ASP A 1 89 ? 5.378 -11.805 8.854 1.00 77.81 89 ASP A CA 1
ATOM 729 C C . ASP A 1 89 ? 6.192 -10.736 9.611 1.00 77.81 89 ASP A C 1
ATOM 731 O O . ASP A 1 89 ? 6.034 -10.573 10.830 1.00 77.81 89 ASP A O 1
ATOM 735 N N . VAL A 1 90 ? 6.993 -9.912 8.921 1.00 83.75 90 VAL A N 1
ATOM 736 C CA . VAL A 1 90 ? 7.635 -8.758 9.565 1.00 83.75 90 VAL A CA 1
ATOM 737 C C . VAL A 1 90 ? 6.590 -7.718 9.963 1.00 83.75 90 VAL A C 1
ATOM 739 O O . VAL A 1 90 ? 5.824 -7.183 9.157 1.00 83.75 90 VAL A O 1
ATOM 742 N N . LYS A 1 91 ? 6.593 -7.373 11.253 1.00 85.75 91 LYS A N 1
ATOM 743 C CA . LYS A 1 91 ? 5.749 -6.311 11.802 1.00 85.75 91 LYS A CA 1
ATOM 744 C C . LYS A 1 91 ? 6.315 -4.946 11.423 1.00 85.75 91 LYS A C 1
ATOM 746 O O . LYS A 1 91 ? 7.182 -4.425 12.114 1.00 85.75 91 LYS A O 1
ATOM 751 N N . ILE A 1 92 ? 5.768 -4.349 10.369 1.00 90.19 92 ILE A N 1
ATOM 752 C CA . ILE A 1 92 ? 6.024 -2.954 9.992 1.00 90.19 92 ILE A CA 1
ATOM 753 C C . ILE A 1 92 ? 4.809 -2.063 10.283 1.00 90.19 92 ILE A C 1
ATOM 755 O O . ILE A 1 92 ? 3.659 -2.507 10.250 1.00 90.19 92 ILE A O 1
ATOM 759 N N . SER A 1 93 ? 5.054 -0.786 10.590 1.00 93.19 93 SER A N 1
ATOM 760 C CA . SER A 1 93 ? 3.984 0.193 10.830 1.00 93.19 93 SER A CA 1
ATOM 761 C C . SER A 1 93 ? 3.263 0.586 9.530 1.00 93.19 93 SER A C 1
ATOM 763 O O . SER A 1 93 ? 3.802 0.422 8.433 1.00 93.19 93 SER A O 1
ATOM 765 N N . LYS A 1 94 ? 2.054 1.165 9.630 1.00 93.94 94 LYS A N 1
ATOM 766 C CA . LYS A 1 94 ? 1.318 1.689 8.458 1.00 93.94 94 LYS A CA 1
ATOM 767 C C . LYS A 1 94 ? 2.130 2.741 7.699 1.00 93.94 94 LYS A C 1
ATOM 769 O O . LYS A 1 94 ? 2.193 2.697 6.478 1.00 93.94 94 LYS A O 1
ATOM 774 N N . LEU A 1 95 ? 2.795 3.647 8.420 1.00 94.81 95 LEU A N 1
ATOM 775 C CA . LEU A 1 95 ? 3.648 4.670 7.812 1.00 94.81 95 LEU A CA 1
ATOM 776 C C . LEU A 1 95 ? 4.846 4.047 7.085 1.00 94.81 95 LEU A C 1
ATOM 778 O O . LEU A 1 95 ? 5.131 4.419 5.952 1.00 94.81 95 LEU A O 1
ATOM 782 N N . ALA A 1 96 ? 5.516 3.078 7.715 1.00 94.75 96 ALA A N 1
ATOM 783 C CA . ALA A 1 96 ? 6.623 2.362 7.089 1.00 94.75 96 ALA A CA 1
ATOM 784 C C . ALA A 1 96 ? 6.172 1.613 5.826 1.00 94.75 96 ALA A C 1
ATOM 786 O O . ALA A 1 96 ? 6.829 1.711 4.797 1.00 94.75 96 ALA A O 1
ATOM 787 N N . THR A 1 97 ? 5.008 0.956 5.873 1.00 95.81 97 THR A N 1
ATOM 788 C CA . THR A 1 97 ? 4.406 0.277 4.711 1.00 95.81 97 THR A CA 1
ATOM 789 C C . THR A 1 97 ? 4.260 1.236 3.526 1.00 95.81 97 THR A C 1
ATOM 791 O O . THR A 1 97 ? 4.666 0.907 2.417 1.00 95.81 97 THR A O 1
ATOM 794 N N . LEU A 1 98 ? 3.742 2.448 3.760 1.00 97.56 98 LEU A N 1
ATOM 795 C CA . LEU A 1 98 ? 3.580 3.457 2.706 1.00 97.56 98 LEU A CA 1
ATOM 796 C C . LEU A 1 98 ? 4.922 3.971 2.168 1.00 97.56 98 LEU A C 1
ATOM 798 O O . LEU A 1 98 ? 5.065 4.146 0.959 1.00 97.56 98 LEU A O 1
ATOM 802 N N . LYS A 1 99 ? 5.909 4.193 3.047 1.00 96.94 99 LYS A N 1
ATOM 803 C CA . LYS A 1 99 ? 7.258 4.615 2.639 1.00 96.94 99 LYS A CA 1
ATOM 804 C C . LYS A 1 99 ? 7.922 3.577 1.734 1.00 96.94 99 LYS A C 1
ATOM 806 O O . LYS A 1 99 ? 8.394 3.932 0.658 1.00 96.94 99 LYS A O 1
ATOM 811 N N . ILE A 1 100 ? 7.904 2.307 2.144 1.00 97.12 100 ILE A N 1
ATOM 812 C CA . ILE A 1 100 ? 8.471 1.200 1.364 1.00 97.12 100 ILE A CA 1
ATOM 813 C C . ILE A 1 100 ? 7.731 1.063 0.029 1.00 97.12 100 ILE A C 1
ATOM 815 O O . ILE A 1 100 ? 8.381 0.964 -1.004 1.00 97.12 100 ILE A O 1
ATOM 819 N N . ALA A 1 101 ? 6.394 1.124 0.022 1.00 98.25 101 ALA A N 1
ATOM 820 C CA . ALA A 1 101 ? 5.601 1.041 -1.206 1.00 98.25 101 ALA A CA 1
ATOM 821 C C . ALA A 1 101 ? 5.969 2.137 -2.218 1.00 98.25 101 ALA A C 1
ATOM 823 O O . ALA A 1 101 ? 6.194 1.845 -3.390 1.00 98.25 101 ALA A O 1
ATOM 824 N N . SER A 1 102 ? 6.079 3.386 -1.760 1.00 98.06 102 SER A N 1
ATOM 825 C CA . SER A 1 102 ? 6.469 4.516 -2.610 1.00 98.06 102 SER A CA 1
ATOM 826 C C . SER A 1 102 ? 7.881 4.343 -3.182 1.00 98.06 102 SER A C 1
ATOM 828 O O . SER A 1 102 ? 8.091 4.481 -4.388 1.00 98.06 102 SER A O 1
ATOM 830 N N . ALA A 1 103 ? 8.846 3.965 -2.335 1.00 97.56 103 ALA A N 1
ATOM 831 C CA . ALA A 1 103 ? 10.214 3.702 -2.772 1.00 97.56 103 ALA A CA 1
ATOM 832 C C . ALA A 1 103 ? 10.286 2.532 -3.767 1.00 97.56 103 ALA A C 1
ATOM 834 O O . ALA A 1 103 ? 11.045 2.601 -4.731 1.00 97.56 103 ALA A O 1
ATOM 835 N N . TYR A 1 104 ? 9.465 1.496 -3.573 1.00 98.00 104 TYR A N 1
ATOM 836 C CA . TYR A 1 104 ? 9.439 0.328 -4.444 1.00 98.00 104 TYR A CA 1
ATOM 837 C C . TYR A 1 104 ? 8.854 0.647 -5.820 1.00 98.00 104 TYR A C 1
ATOM 839 O O . TYR A 1 104 ? 9.449 0.269 -6.822 1.00 98.00 104 TYR A O 1
ATOM 847 N N . ILE A 1 105 ? 7.759 1.417 -5.891 1.00 97.50 105 ILE A N 1
ATOM 84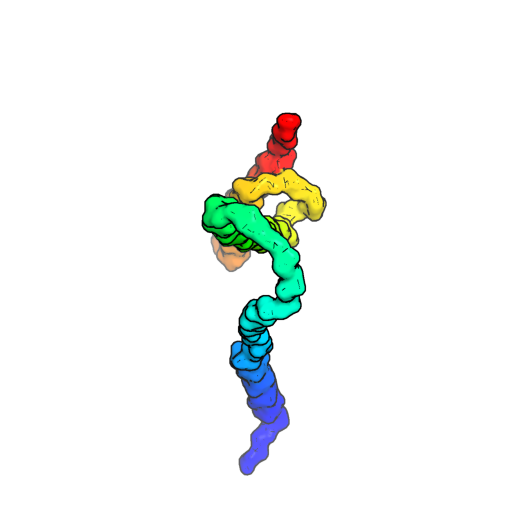8 C CA . ILE A 1 105 ? 7.211 1.902 -7.170 1.00 97.50 105 ILE A CA 1
ATOM 849 C C . ILE A 1 105 ? 8.276 2.684 -7.946 1.00 97.50 105 ILE A C 1
ATOM 851 O O . ILE A 1 105 ? 8.462 2.447 -9.136 1.00 97.50 105 ILE A O 1
ATOM 855 N N . ARG A 1 106 ? 9.006 3.585 -7.275 1.00 95.56 106 ARG A N 1
ATOM 856 C CA . ARG A 1 106 ? 10.077 4.366 -7.908 1.00 95.56 106 ARG A CA 1
ATOM 857 C C . ARG A 1 106 ? 11.214 3.479 -8.419 1.00 95.56 106 ARG A C 1
ATOM 859 O O . ARG A 1 106 ? 11.650 3.667 -9.547 1.00 95.56 106 ARG A O 1
ATOM 866 N N . TYR A 1 107 ? 11.660 2.516 -7.614 1.00 96.06 107 TYR A N 1
ATOM 867 C CA . TYR A 1 107 ? 12.688 1.549 -8.007 1.00 96.06 107 TYR A CA 1
ATOM 868 C C . TYR A 1 107 ? 12.263 0.728 -9.231 1.00 96.06 107 TYR A C 1
ATOM 870 O O . TYR A 1 107 ? 13.017 0.628 -10.194 1.00 96.06 107 TYR A O 1
ATOM 878 N N . LEU A 1 108 ? 11.030 0.211 -9.240 1.00 95.56 108 LEU A N 1
ATOM 879 C CA . LEU A 1 108 ? 10.482 -0.507 -10.393 1.00 95.56 108 LEU A CA 1
ATOM 880 C C . LEU A 1 108 ? 10.405 0.382 -11.641 1.00 95.56 108 LEU A C 1
ATOM 882 O O . LEU A 1 108 ? 10.704 -0.096 -12.729 1.00 95.56 108 LEU A O 1
ATOM 886 N N . GLY A 1 109 ? 10.064 1.666 -11.493 1.00 94.00 109 GLY A N 1
ATOM 887 C CA . GLY A 1 109 ? 10.129 2.640 -12.587 1.00 94.00 109 GLY A CA 1
ATOM 888 C C . GLY A 1 109 ? 11.535 2.742 -13.183 1.00 94.00 109 GLY A C 1
ATOM 889 O O . GLY A 1 109 ? 11.702 2.563 -14.383 1.00 94.00 109 GLY A O 1
ATOM 890 N N . CYS A 1 110 ? 12.559 2.900 -12.337 1.00 92.94 110 CYS A N 1
ATOM 891 C CA . CYS A 1 110 ? 13.953 2.935 -12.785 1.00 92.94 110 CYS A CA 1
ATOM 892 C C . CYS A 1 110 ? 14.425 1.620 -13.433 1.00 92.94 110 CYS A C 1
ATOM 894 O O . CYS A 1 110 ? 15.283 1.664 -14.306 1.00 92.94 110 CYS A O 1
ATOM 896 N N . ILE A 1 111 ? 13.891 0.459 -13.030 1.00 93.25 111 ILE A N 1
ATOM 897 C CA . ILE A 1 111 ? 14.188 -0.825 -13.697 1.00 93.25 111 ILE A CA 1
ATOM 898 C C . ILE A 1 111 ? 13.622 -0.850 -15.121 1.00 93.25 111 ILE A C 1
ATOM 900 O O . ILE A 1 111 ? 14.257 -1.386 -16.027 1.00 93.25 111 ILE A O 1
ATOM 904 N N . LEU A 1 112 ? 12.411 -0.321 -15.308 1.00 91.81 112 LEU A N 1
ATOM 905 C CA . LEU A 1 112 ? 11.744 -0.297 -16.611 1.00 91.81 112 LEU A CA 1
ATOM 906 C C . LEU A 1 112 ? 12.386 0.726 -17.561 1.00 91.81 112 LEU A C 1
ATOM 908 O O . LEU A 1 112 ? 12.454 0.478 -18.765 1.00 91.81 112 LEU A O 1
ATOM 912 N N . ASP A 1 113 ? 12.915 1.822 -17.017 1.00 87.62 113 ASP A N 1
ATOM 913 C CA . ASP A 1 113 ? 13.651 2.853 -17.749 1.00 87.62 113 ASP A CA 1
ATOM 914 C C . ASP A 1 113 ? 15.123 2.429 -17.952 1.00 87.62 113 ASP A C 1
ATOM 916 O O . ASP A 1 113 ? 16.044 2.928 -17.302 1.00 87.62 113 ASP A O 1
ATOM 920 N N . ALA A 1 114 ? 15.353 1.487 -18.875 1.00 68.88 114 ALA A N 1
ATOM 921 C CA . ALA A 1 114 ? 16.628 0.794 -19.134 1.00 68.88 114 ALA A CA 1
ATOM 922 C C . ALA A 1 114 ? 17.837 1.673 -19.557 1.00 68.88 114 ALA A C 1
ATOM 924 O O . ALA A 1 114 ? 18.891 1.145 -19.914 1.00 68.88 114 ALA A O 1
ATOM 925 N N . GLU A 1 115 ? 17.716 3.001 -19.528 1.00 69.12 115 GLU A N 1
ATOM 926 C CA . GLU A 1 115 ? 18.710 3.950 -20.045 1.00 69.12 115 GLU A CA 1
ATOM 927 C C . GLU A 1 115 ? 19.539 4.642 -18.946 1.00 69.12 115 GLU A C 1
ATOM 929 O O . GLU A 1 115 ? 20.531 5.301 -19.260 1.00 69.12 115 GLU A O 1
ATOM 934 N N . ASN A 1 116 ? 19.198 4.492 -17.654 1.00 76.75 116 ASN A N 1
ATOM 935 C CA . ASN A 1 116 ? 19.895 5.210 -16.577 1.00 76.75 116 ASN A CA 1
ATOM 936 C C . ASN A 1 116 ? 20.257 4.347 -15.354 1.00 76.75 116 ASN A C 1
ATOM 938 O O . ASN A 1 116 ? 19.590 4.346 -14.318 1.00 76.75 116 ASN A O 1
ATOM 942 N N . ILE A 1 117 ? 21.395 3.655 -15.464 1.00 78.75 117 ILE A N 1
ATOM 943 C CA . ILE A 1 117 ? 21.945 2.776 -14.417 1.00 78.75 117 ILE A CA 1
ATOM 944 C C . ILE A 1 117 ? 22.223 3.540 -13.107 1.00 78.75 117 ILE A C 1
ATOM 946 O O . ILE A 1 117 ? 22.047 2.982 -12.026 1.00 78.75 117 ILE A O 1
ATOM 950 N N . CYS A 1 118 ? 22.618 4.818 -13.173 1.00 78.44 118 CYS A N 1
ATOM 951 C CA . CYS A 1 118 ? 22.907 5.621 -11.978 1.00 78.44 118 CYS A CA 1
ATOM 952 C C . CYS A 1 118 ? 21.655 5.789 -11.099 1.00 78.44 118 CYS A C 1
ATOM 954 O O . CYS A 1 118 ? 21.679 5.493 -9.903 1.00 78.44 118 CYS A O 1
ATOM 956 N N . HIS A 1 119 ? 20.527 6.163 -11.710 1.00 85.25 119 HIS A N 1
ATOM 957 C CA . HIS A 1 119 ? 19.254 6.310 -11.002 1.00 85.25 119 HIS A CA 1
ATOM 958 C C . HIS A 1 119 ? 18.713 4.986 -10.460 1.00 85.25 119 H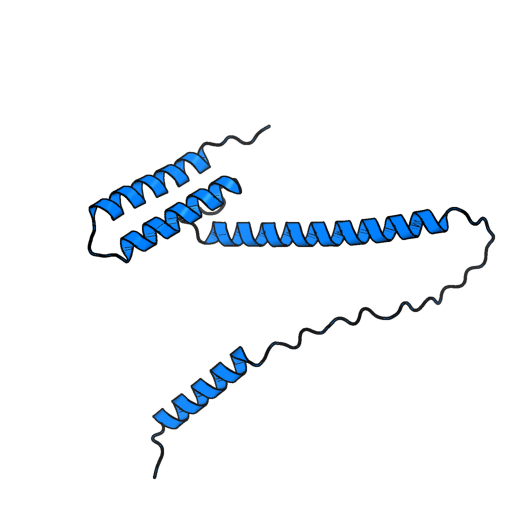IS A C 1
ATOM 960 O O . HIS A 1 119 ? 18.080 4.971 -9.400 1.00 85.25 119 HIS A O 1
ATOM 966 N N . LEU A 1 120 ? 18.997 3.867 -11.134 1.00 89.06 120 LEU A N 1
ATOM 967 C CA . LEU A 1 120 ? 18.646 2.543 -10.633 1.00 89.06 120 LEU A CA 1
ATOM 968 C C . LEU A 1 120 ? 19.340 2.255 -9.294 1.00 89.06 120 LEU A C 1
ATOM 970 O O . LEU A 1 120 ? 18.651 1.940 -8.324 1.00 89.06 120 LEU A O 1
ATOM 974 N N . VAL A 1 121 ? 20.658 2.457 -9.203 1.00 90.38 121 VAL A N 1
ATOM 975 C CA . VAL A 1 121 ? 21.431 2.216 -7.968 1.00 90.38 121 VAL A CA 1
ATOM 976 C C . VAL A 1 121 ? 20.990 3.148 -6.833 1.00 90.38 121 VAL A C 1
ATOM 978 O O . VAL A 1 121 ? 20.794 2.712 -5.697 1.00 90.38 121 VAL A O 1
ATOM 981 N N . GLU A 1 122 ? 20.761 4.431 -7.124 1.00 92.00 122 GLU A N 1
ATOM 982 C CA . GLU A 1 122 ? 20.239 5.385 -6.134 1.00 92.00 122 GLU A CA 1
ATOM 983 C C . GLU A 1 122 ? 18.847 4.977 -5.626 1.00 92.00 122 GLU A C 1
ATOM 985 O O . GLU A 1 122 ? 18.528 5.093 -4.434 1.00 92.00 122 GLU A O 1
ATOM 990 N N . SER A 1 123 ? 17.990 4.496 -6.532 1.00 93.88 123 SER A N 1
ATOM 991 C CA . SER A 1 123 ? 16.643 4.049 -6.189 1.00 93.88 123 SER A CA 1
ATOM 992 C C . SER A 1 123 ? 16.637 2.767 -5.361 1.00 93.88 123 SER A C 1
ATOM 994 O O . SER A 1 123 ? 15.904 2.706 -4.370 1.00 93.88 123 SER A O 1
ATOM 996 N N . GLU A 1 124 ? 17.518 1.820 -5.680 1.00 94.75 124 GLU A N 1
ATOM 997 C CA . GLU A 1 124 ? 17.746 0.593 -4.921 1.00 94.75 124 GLU A CA 1
ATOM 998 C C . GLU A 1 124 ? 18.212 0.899 -3.493 1.00 94.75 124 GLU A C 1
ATOM 1000 O O . GLU A 1 124 ? 17.605 0.435 -2.525 1.00 94.75 124 GLU A O 1
ATOM 1005 N N . HIS A 1 125 ? 19.232 1.751 -3.342 1.00 95.19 125 HIS A N 1
ATOM 1006 C CA . HIS A 1 125 ? 19.771 2.114 -2.032 1.00 95.19 125 HIS A CA 1
ATOM 1007 C C . HIS A 1 125 ? 18.715 2.788 -1.146 1.00 95.19 125 HIS A C 1
ATOM 1009 O O . HIS A 1 125 ? 18.570 2.469 0.035 1.00 95.19 125 HIS A O 1
ATOM 1015 N N . SER A 1 126 ? 17.923 3.696 -1.719 1.00 95.75 126 SER A N 1
ATOM 1016 C CA . SER A 1 126 ? 16.841 4.359 -0.989 1.00 95.75 126 SER A CA 1
ATOM 1017 C C . SER A 1 126 ? 15.711 3.397 -0.589 1.00 95.75 126 SER A C 1
ATOM 1019 O O . SER A 1 126 ? 15.178 3.534 0.516 1.00 95.75 126 SER A O 1
ATOM 1021 N N . LEU A 1 127 ? 15.359 2.417 -1.431 1.00 96.62 127 LEU A N 1
ATOM 1022 C CA . LEU A 1 127 ? 14.403 1.363 -1.075 1.00 96.62 127 LEU A CA 1
ATOM 1023 C C . LEU A 1 127 ? 14.935 0.501 0.076 1.00 96.62 127 LEU A C 1
ATOM 1025 O O . LEU A 1 127 ? 14.228 0.295 1.065 1.00 96.62 127 LEU A O 1
ATOM 1029 N N . MET A 1 128 ? 16.189 0.059 -0.018 1.00 95.38 128 MET A N 1
ATOM 1030 C CA . MET A 1 128 ? 16.845 -0.735 1.019 1.00 95.38 128 MET A CA 1
ATOM 1031 C C . MET A 1 128 ? 16.892 0.011 2.359 1.00 95.38 128 MET A C 1
ATOM 1033 O O . MET A 1 128 ? 16.553 -0.565 3.392 1.00 95.38 128 MET A O 1
ATOM 1037 N N . LEU A 1 129 ? 17.214 1.309 2.348 1.00 94.56 129 LEU A N 1
ATOM 1038 C CA . LEU A 1 129 ? 17.206 2.141 3.553 1.00 94.56 129 LEU A CA 1
ATOM 1039 C C . LEU A 1 129 ? 15.813 2.185 4.203 1.00 94.56 129 LEU A C 1
ATOM 1041 O O . LEU A 1 129 ? 15.693 1.963 5.408 1.00 94.56 129 LEU A O 1
ATOM 1045 N N . CYS A 1 130 ? 14.752 2.377 3.410 1.00 94.44 130 CYS A N 1
ATOM 1046 C CA . CYS A 1 130 ? 13.375 2.374 3.917 1.00 94.44 130 CYS A CA 1
ATOM 1047 C C . CYS A 1 130 ? 12.993 1.034 4.566 1.00 94.44 130 CYS A C 1
ATOM 1049 O O . CYS A 1 13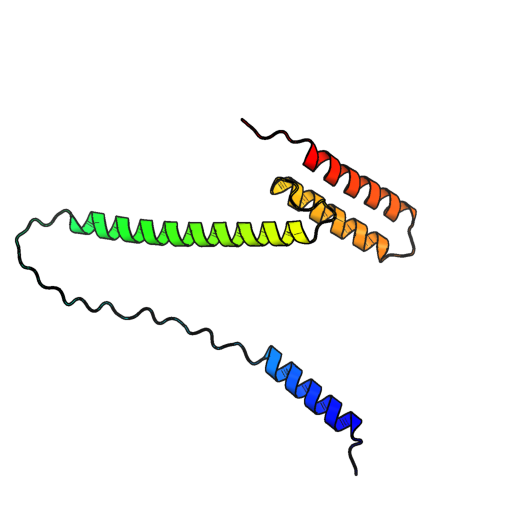0 ? 12.303 1.015 5.589 1.00 94.44 130 CYS A O 1
ATOM 1051 N N . ILE A 1 131 ? 13.433 -0.084 3.982 1.00 94.19 131 ILE A N 1
ATOM 1052 C CA . ILE A 1 131 ? 13.194 -1.427 4.524 1.00 94.19 131 ILE A CA 1
ATOM 1053 C C . ILE A 1 131 ? 13.940 -1.603 5.852 1.00 94.19 131 ILE A C 1
ATOM 1055 O O . ILE A 1 131 ? 13.344 -2.053 6.830 1.00 94.19 131 ILE A O 1
ATOM 1059 N N . CYS A 1 132 ? 15.212 -1.206 5.927 1.00 90.94 132 CYS A N 1
ATOM 1060 C CA . CYS A 1 132 ? 16.022 -1.310 7.143 1.00 90.94 132 CYS A CA 1
ATOM 1061 C C . CYS A 1 132 ? 15.470 -0.451 8.291 1.00 90.94 132 CYS A C 1
ATOM 1063 O O . CYS A 1 132 ? 15.327 -0.935 9.415 1.00 90.94 132 CYS A O 1
ATOM 1065 N N . GLU A 1 133 ? 15.093 0.801 8.018 1.00 89.62 133 GLU A N 1
ATOM 1066 C CA . GLU A 1 133 ? 14.488 1.698 9.012 1.00 89.62 133 GLU A CA 1
ATOM 1067 C C . GLU A 1 133 ? 13.180 1.135 9.583 1.00 89.62 133 GLU A C 1
ATOM 1069 O O . GLU A 1 133 ? 12.913 1.243 10.783 1.00 89.62 133 GLU A O 1
ATOM 1074 N N . ALA A 1 134 ? 12.369 0.490 8.740 1.00 86.81 134 ALA A N 1
ATOM 1075 C CA . ALA A 1 134 ? 11.101 -0.100 9.150 1.00 86.81 134 ALA A CA 1
ATOM 1076 C C . ALA A 1 134 ? 11.263 -1.251 10.156 1.00 86.81 134 ALA A C 1
ATOM 1078 O O . ALA A 1 134 ? 10.360 -1.476 10.966 1.00 86.81 134 ALA A O 1
ATOM 1079 N N . ARG A 1 135 ? 12.402 -1.957 10.129 1.00 76.69 135 ARG A N 1
ATOM 1080 C CA . ARG A 1 135 ? 12.725 -3.063 11.049 1.00 76.69 135 ARG A CA 1
ATOM 1081 C C . ARG A 1 135 ? 13.218 -2.566 12.412 1.00 76.69 135 ARG A C 1
ATOM 1083 O O . ARG A 1 135 ? 13.050 -3.264 13.408 1.00 76.69 135 ARG A O 1
ATOM 1090 N N . SER A 1 136 ? 13.764 -1.352 12.471 1.00 68.00 136 SER A N 1
ATOM 1091 C CA . SER A 1 136 ? 14.420 -0.786 13.659 1.00 68.00 136 SER A CA 1
ATOM 1092 C C . SER A 1 136 ? 13.481 -0.093 14.655 1.00 68.00 136 SER A C 1
ATOM 1094 O O . SER A 1 136 ? 13.953 0.499 15.620 1.00 68.00 136 SER A O 1
ATOM 1096 N N . CYS A 1 137 ? 12.157 -0.143 14.469 1.00 55.09 137 CYS A N 1
ATOM 1097 C CA . CYS A 1 137 ? 11.211 0.471 15.406 1.00 55.09 137 CYS A CA 1
ATOM 1098 C C . CYS A 1 137 ? 10.804 -0.520 16.515 1.00 55.09 137 CYS A C 1
ATOM 1100 O O . CYS A 1 137 ? 9.990 -1.414 16.255 1.00 55.09 137 CYS A O 1
ATOM 1102 N N . PRO A 1 138 ? 11.303 -0.378 17.760 1.00 52.69 138 PRO A N 1
ATOM 1103 C CA . PRO A 1 138 ? 10.862 -1.219 18.860 1.00 52.69 138 PRO A CA 1
ATOM 1104 C C . PRO A 1 138 ? 9.386 -0.942 19.168 1.00 52.69 13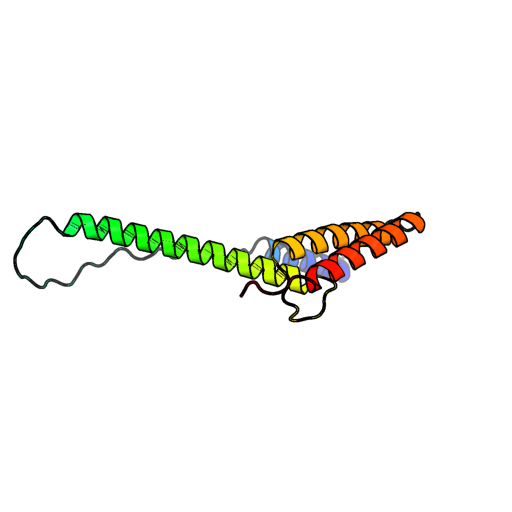8 PRO A C 1
ATOM 1106 O O . PRO A 1 138 ? 8.919 0.200 19.165 1.00 52.69 138 PRO A O 1
ATOM 1109 N N . LYS A 1 139 ? 8.642 -2.021 19.429 1.00 53.88 139 LYS A N 1
ATOM 1110 C CA . LYS A 1 139 ? 7.266 -1.983 19.937 1.00 53.88 139 LYS A CA 1
ATOM 1111 C C . LYS A 1 139 ? 7.234 -1.043 21.150 1.00 53.88 139 LYS A C 1
ATOM 1113 O O . LYS A 1 139 ? 8.001 -1.258 22.085 1.00 53.88 139 LYS A O 1
ATOM 1118 N N . LYS A 1 140 ? 6.374 -0.017 21.150 1.00 49.31 140 LYS A N 1
ATOM 1119 C CA . LYS A 1 140 ? 6.069 0.700 22.397 1.00 49.31 140 LYS A CA 1
ATOM 1120 C C . LYS A 1 140 ? 5.439 -0.316 23.361 1.00 49.31 140 LYS A C 1
ATOM 1122 O O . LYS A 1 140 ? 4.453 -0.951 22.982 1.00 49.31 140 LYS A O 1
ATOM 1127 N N . LEU A 1 141 ? 6.105 -0.509 24.504 1.00 37.69 141 LEU A N 1
ATOM 1128 C CA . LEU A 1 141 ? 5.618 -1.209 25.699 1.00 37.69 141 LEU A CA 1
ATOM 1129 C C . LEU A 1 141 ? 4.275 -0.631 26.154 1.00 37.69 141 LEU A C 1
ATOM 1131 O O . LEU A 1 141 ? 4.105 0.605 26.021 1.00 37.69 141 LEU A O 1
#

InterPro domains:
  IPR011598 Myc-type, basic helix-loop-helix (bHLH) domain [PF00010] (58-108)
  IPR011598 Myc-type, basic helix-loop-helix (bHLH) domain [PS50888] (57-108)
  IPR011598 Myc-type, basic helix-loop-helix (bHLH) domain [SM00353] (63-114)
  IPR036638 Helix-loop-helix DNA-binding domain superfamily [G3DSA:4.10.280.10] (47-113)
  IPR036638 Helix-loop-helix DNA-binding domain superfamily [SSF47459] (56-113)
  IPR050283 E-box Binding Transcriptional Regulators [PTHR23349] (28-119)

Secondary structure (DSSP, 8-state):
----HHHHHHHHHHHHHHHHHH------------------------TTSHHHHHHHHHHHHHHHHHHHHHHHHHHHHHHHHHTSSS-TT----HHHHHHHHHHHHHHHHHHHSTT-HHHHHHHHHHHHHHHHHHHS-PPP-

Radius of gyration: 27.97 Å; chains: 1; bounding box: 71×30×80 Å

Organism: Haemonchus contortus (NCBI:txid6289)

pLDDT: mean 77.66, std 20.43, range [32.5, 98.31]

Sequence (141 aa):
MEESGSQILMRLLQQQLLFTMFSRPELKVNREPERLDTGQRKKSEPTERKEKSAGSRRRSEANARERNRVQHLGDMFDRLKSVLPIELDVKISKLATLKIASAYIRYLGCILDAENICHLVESEHSLMLCICEARSCPKKL

Foldseek 3Di:
DDDPVVNVVVVVVVVVVCCVVPPDPPPPPPPVDDDPPDDDDDDDDDDDCVVVVVVVVVVVVVVVVVVVVVVVVVVVLVVLVVPFPADPPQDFDSVLSVQLSVLVVQLVVVVVVVPDPPSNVVSVVSNVVSRVVRNPDDDDD